Protein AF-A0A5D6W0X7-F1 (afdb_monomer)

Sequence (152 aa):
MIMDAGAKLKALREKKGLSQADCAKAMNIDRTTYAKYEAGGSIRRNVEKLAAFFNVSADYLLGCTEELAGEESQTLLAGVANPTADPRLCELIKQYPNLSETAKAVIDGVVAMSKAQPKSEPTVAELIGNKILDASVQAQQKVNMIIQEDNR

Organism: NCBI:txid2593411

InterPro domains:
  IPR001387 Cro/C1-type, helix-turn-helix domain [PF01381] (9-61)
  IPR001387 Cro/C1-type, helix-turn-helix domain [PS50943] (9-61)
  IPR001387 Cro/C1-type, helix-turn-helix domain [SM00530] (8-61)
  IPR001387 Cro/C1-type, helix-turn-helix domain [cd00093] (6-61)
  IPR010982 Lambda repressor-like, DNA-binding domain superfamily [G3DSA:1.10.260.40] (3-65)
  IPR010982 Lambda repressor-like, DNA-binding domain superfamily [SSF47413] (2-67)

Mean predicted aligned error: 18.78 Å

Nearest PDB structures (foldseek):
  2ict-assembly1_A  TM=9.187E-01  e=3.685E-02  Escherichia coli CFT073
  4ghj-assembly1_A  TM=8.680E-01  e=3.257E-02  Vibrio vulnificus CMCP6
  4pu7-assembly1_B  TM=8.451E-01  e=4.169E-02  Shewanella oneidensis MR-1
  4pu8-assembly1_B  TM=8.468E-01  e=5.677E-02  Shewanella oneidensis MR-1
  4pu8-assembly1_A  TM=8.416E-01  e=6.038E-02  Shewanella oneidensis MR-1

Secondary structure (DSSP, 8-state):
-PPPHHHHHHHHHHHTT--HHHHHHHTTS-HHHHHHHHTT---GGGHHHHHHHHT--HHHHHTS-SS-S-STTT-SSSSSS-S-S-HHHHHHHHHGGGS-HHHHHHHHHHHHHHH-----PPPHHHHHHHHHHHHHHHHHHHHHHHHHHTT-

pLDDT: mean 76.66, std 17.17, range [36.03, 94.94]

Radius of gyration: 29.41 Å; Cα contacts (8 Å, |Δi|>4): 91; chains: 1; bounding box: 52×50×84 Å

Foldseek 3Di:
DQDALLCVLVVLCVVVVHDLVRVCVQQVHDSVVSVCRNVRHDCPVCLVVSCVVSVFDSCCSHSVDVDGRDPPVPPVADPDDGPPPDPVSVVVVVCQVVDDPVVVVVVVVVVVVVPPDPPPPQPPVNVVVVVVVVVVVVVVVVVVVVVVVVVD

Structure (mmCIF, N/CA/C/O backbone):
data_AF-A0A5D6W0X7-F1
#
_entry.id   AF-A0A5D6W0X7-F1
#
loop_
_atom_site.group_PDB
_atom_site.id
_atom_site.type_symbol
_atom_site.label_atom_id
_atom_site.label_alt_id
_atom_site.label_comp_id
_atom_site.label_asym_id
_atom_site.label_entity_id
_atom_site.label_seq_id
_atom_site.pdbx_PDB_ins_code
_atom_site.Cartn_x
_atom_site.Cartn_y
_atom_site.Cartn_z
_atom_site.occupancy
_atom_site.B_iso_or_equiv
_atom_site.auth_seq_id
_atom_site.auth_comp_id
_atom_site.auth_asym_id
_atom_site.auth_atom_id
_atom_site.pdbx_PDB_model_num
ATOM 1 N N . MET A 1 1 ? 4.931 -19.629 7.822 1.00 46.03 1 MET A N 1
ATOM 2 C CA . MET A 1 1 ? 6.183 -19.595 7.036 1.00 46.03 1 MET A CA 1
ATOM 3 C C . MET A 1 1 ? 6.333 -18.146 6.616 1.00 46.03 1 MET A C 1
ATOM 5 O O . MET A 1 1 ? 5.515 -17.704 5.828 1.00 46.03 1 MET A O 1
ATOM 9 N N . ILE A 1 2 ? 7.238 -17.387 7.240 1.00 52.69 2 ILE A N 1
ATOM 10 C CA . ILE A 1 2 ? 7.335 -15.935 7.016 1.00 52.69 2 ILE A CA 1
ATOM 11 C C . ILE A 1 2 ? 7.788 -15.716 5.571 1.00 52.69 2 ILE A C 1
ATOM 13 O O . ILE A 1 2 ? 8.864 -16.178 5.188 1.00 52.69 2 ILE A O 1
ATOM 17 N N . MET A 1 3 ? 6.953 -15.073 4.756 1.00 65.69 3 MET A N 1
ATOM 18 C CA . MET A 1 3 ? 7.335 -14.725 3.387 1.00 65.69 3 MET A CA 1
ATOM 19 C C . MET A 1 3 ? 8.378 -13.605 3.397 1.00 65.69 3 MET A C 1
ATOM 21 O O . MET A 1 3 ? 8.138 -12.534 3.955 1.00 65.69 3 MET A O 1
ATOM 25 N N . ASP A 1 4 ? 9.512 -13.848 2.737 1.00 83.25 4 ASP A N 1
ATOM 26 C CA . ASP A 1 4 ? 10.573 -12.857 2.551 1.00 83.25 4 ASP A CA 1
ATOM 27 C C . ASP A 1 4 ? 10.126 -11.692 1.646 1.00 83.25 4 ASP A C 1
ATOM 29 O O . ASP A 1 4 ? 9.294 -11.853 0.745 1.00 83.25 4 ASP A O 1
ATOM 33 N N . ALA A 1 5 ? 10.710 -10.512 1.862 1.00 85.69 5 ALA A N 1
ATOM 34 C CA . ALA A 1 5 ? 10.409 -9.287 1.121 1.00 85.69 5 ALA A CA 1
ATOM 35 C C . ALA A 1 5 ? 10.563 -9.460 -0.402 1.00 85.69 5 ALA A C 1
ATOM 37 O O . ALA A 1 5 ? 9.747 -8.952 -1.178 1.00 85.69 5 ALA A O 1
ATOM 38 N N . GLY A 1 6 ? 11.576 -10.219 -0.841 1.00 89.62 6 GLY A N 1
ATOM 39 C CA . GLY A 1 6 ? 11.806 -10.487 -2.259 1.00 89.62 6 GLY A CA 1
ATOM 40 C C . GLY A 1 6 ? 10.684 -11.309 -2.896 1.00 89.62 6 GLY A C 1
ATOM 41 O O . GLY A 1 6 ? 10.230 -11.001 -4.002 1.00 89.62 6 GLY A O 1
ATOM 42 N N . ALA A 1 7 ? 10.163 -12.299 -2.166 1.00 88.88 7 ALA A N 1
ATOM 43 C CA . ALA A 1 7 ? 9.038 -13.114 -2.615 1.00 88.88 7 ALA A CA 1
ATOM 44 C C . ALA A 1 7 ? 7.747 -12.286 -2.734 1.00 88.88 7 ALA A C 1
ATOM 46 O O . ALA A 1 7 ? 7.025 -12.416 -3.727 1.00 88.88 7 ALA A O 1
ATOM 47 N N . LYS A 1 8 ? 7.490 -11.379 -1.778 1.00 90.38 8 LYS A N 1
ATOM 48 C CA . LYS A 1 8 ? 6.339 -10.458 -1.828 1.00 90.38 8 LYS A CA 1
ATOM 49 C C . LYS A 1 8 ? 6.406 -9.530 -3.044 1.00 90.38 8 LYS A C 1
ATOM 51 O O . LYS A 1 8 ? 5.412 -9.371 -3.751 1.00 90.38 8 LYS A O 1
ATOM 56 N N . LEU A 1 9 ? 7.578 -8.965 -3.341 1.00 92.44 9 LEU A N 1
ATOM 57 C CA . LEU A 1 9 ? 7.770 -8.116 -4.524 1.00 92.44 9 LEU A CA 1
ATOM 58 C C . LEU A 1 9 ? 7.531 -8.862 -5.834 1.00 92.44 9 LEU A C 1
ATOM 60 O O . LEU A 1 9 ? 6.867 -8.333 -6.729 1.00 92.44 9 LEU A O 1
ATOM 64 N N . LYS A 1 10 ? 8.020 -10.101 -5.930 1.00 92.56 10 LYS A N 1
ATOM 65 C CA . LYS A 1 10 ? 7.785 -10.950 -7.098 1.00 92.56 10 LYS A CA 1
ATOM 66 C C . LYS A 1 10 ? 6.289 -11.193 -7.318 1.00 92.56 10 LYS A C 1
ATOM 68 O O . LYS A 1 10 ? 5.801 -10.991 -8.429 1.00 92.56 10 LYS A O 1
ATOM 73 N N . ALA A 1 11 ? 5.557 -11.535 -6.258 1.00 91.19 11 ALA A N 1
ATOM 74 C CA . ALA A 1 11 ? 4.114 -11.757 -6.322 1.00 91.19 11 ALA A CA 1
ATOM 75 C C . ALA A 1 11 ? 3.340 -10.490 -6.735 1.00 91.19 11 ALA A C 1
ATOM 77 O O . ALA A 1 11 ? 2.465 -10.546 -7.599 1.00 91.19 11 ALA A O 1
ATOM 78 N N . LEU A 1 12 ? 3.685 -9.327 -6.170 1.00 92.62 12 LEU A N 1
ATOM 79 C CA . LEU A 1 12 ? 3.057 -8.045 -6.516 1.00 92.62 12 LEU A CA 1
ATOM 80 C C . LEU A 1 12 ? 3.314 -7.644 -7.974 1.00 92.62 12 LEU A C 1
ATOM 82 O O . LEU A 1 12 ? 2.411 -7.149 -8.655 1.00 92.62 12 LEU A O 1
ATOM 86 N N . ARG A 1 13 ? 4.532 -7.880 -8.470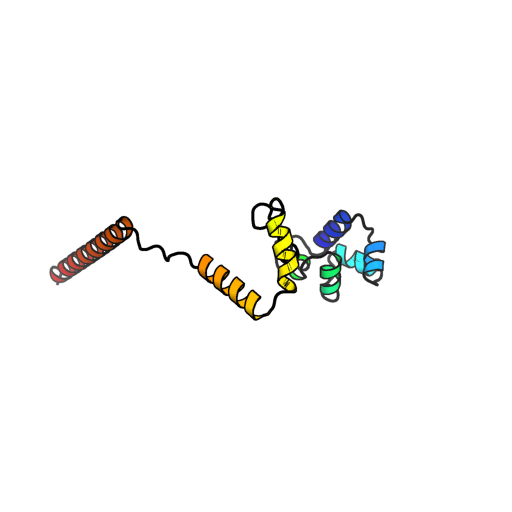 1.00 94.69 13 ARG A N 1
ATOM 87 C CA . ARG A 1 13 ? 4.892 -7.644 -9.869 1.00 94.69 13 ARG A CA 1
ATOM 88 C C . ARG A 1 13 ? 4.089 -8.539 -10.812 1.00 94.69 13 ARG A C 1
ATOM 90 O O . ARG A 1 13 ? 3.540 -8.043 -11.795 1.00 94.69 13 ARG A O 1
ATOM 97 N N . GLU A 1 14 ? 4.014 -9.833 -10.513 1.00 92.75 14 GLU A N 1
ATOM 98 C CA . GLU A 1 14 ? 3.269 -10.812 -11.313 1.00 92.75 14 GLU A CA 1
ATOM 99 C C . GLU A 1 14 ? 1.767 -10.503 -11.321 1.00 92.75 14 GLU A C 1
ATOM 101 O O . GLU A 1 14 ? 1.150 -10.530 -12.384 1.00 92.75 14 GLU A O 1
ATOM 106 N N . LYS A 1 15 ? 1.200 -10.066 -10.187 1.00 91.75 15 LYS A N 1
ATOM 107 C CA . LYS A 1 15 ? -0.194 -9.599 -10.091 1.00 91.75 15 LYS A CA 1
ATOM 108 C C . LYS A 1 15 ? -0.493 -8.408 -11.011 1.00 91.75 15 LYS A C 1
ATOM 110 O O . LYS A 1 15 ? -1.611 -8.284 -11.502 1.00 91.75 15 LYS A O 1
ATOM 115 N N . LYS A 1 16 ? 0.489 -7.533 -11.250 1.00 91.50 16 LYS A N 1
ATOM 116 C CA . LYS A 1 16 ? 0.377 -6.402 -12.188 1.00 91.50 16 LYS A CA 1
ATOM 117 C C . LYS A 1 16 ? 0.774 -6.751 -13.630 1.00 91.50 16 LYS A C 1
ATOM 119 O O . LYS A 1 16 ? 0.689 -5.881 -14.490 1.00 91.50 16 LYS A O 1
ATOM 124 N N . GLY A 1 17 ? 1.225 -7.978 -13.905 1.00 93.62 17 GLY A N 1
ATOM 125 C CA . GLY A 1 17 ? 1.672 -8.397 -15.238 1.00 93.62 17 GLY A CA 1
ATOM 126 C C . GLY A 1 17 ? 2.939 -7.687 -15.734 1.00 93.62 17 GLY A C 1
ATOM 127 O O . GLY A 1 17 ? 3.144 -7.578 -16.939 1.00 93.62 17 GLY A O 1
ATOM 128 N N . LEU A 1 18 ? 3.779 -7.174 -14.828 1.00 93.62 18 LEU A N 1
ATOM 129 C CA . LEU A 1 18 ? 4.961 -6.380 -15.180 1.00 93.62 18 LEU A CA 1
ATOM 130 C C . LEU A 1 18 ? 6.235 -7.234 -15.253 1.00 93.62 18 LEU A C 1
ATOM 132 O O . LEU A 1 18 ? 6.424 -8.189 -14.488 1.00 93.62 18 LEU A O 1
ATOM 136 N N . SER A 1 19 ? 7.169 -6.862 -16.131 1.00 94.81 19 SER A N 1
ATOM 137 C CA . SER A 1 19 ? 8.521 -7.426 -16.105 1.00 94.81 19 SER A CA 1
ATOM 138 C C . SER A 1 19 ? 9.390 -6.736 -15.046 1.00 94.81 19 SER A C 1
ATOM 140 O O . SER A 1 19 ? 9.104 -5.625 -14.596 1.00 94.81 19 SER A O 1
ATOM 142 N N . GLN A 1 20 ? 10.503 -7.366 -14.653 1.00 93.88 20 GLN A N 1
ATOM 143 C CA . GLN A 1 20 ? 11.485 -6.727 -13.762 1.00 93.88 20 GLN A CA 1
ATOM 144 C C . GLN A 1 20 ? 12.029 -5.414 -14.350 1.00 93.88 20 GLN A C 1
ATOM 146 O O . GLN A 1 20 ? 12.356 -4.493 -13.606 1.00 93.88 20 GLN A O 1
ATOM 151 N N . ALA A 1 21 ? 12.132 -5.321 -15.681 1.00 93.75 21 ALA A N 1
ATOM 152 C CA . ALA A 1 21 ? 12.586 -4.111 -16.358 1.00 93.75 21 ALA A CA 1
ATOM 153 C C . ALA A 1 21 ? 11.543 -2.987 -16.279 1.00 93.75 21 ALA A C 1
ATOM 155 O O . ALA A 1 21 ? 11.922 -1.831 -16.119 1.00 93.75 21 ALA A O 1
ATOM 156 N N . ASP A 1 22 ? 10.251 -3.314 -16.339 1.00 91.94 22 ASP A N 1
ATOM 157 C CA . ASP A 1 22 ? 9.175 -2.321 -16.240 1.00 91.94 22 ASP A CA 1
ATOM 158 C C . ASP A 1 22 ? 9.081 -1.750 -14.828 1.00 91.94 22 ASP A C 1
ATOM 160 O O . ASP A 1 22 ? 8.996 -0.535 -14.658 1.00 91.94 22 ASP A O 1
ATOM 164 N N . CYS A 1 23 ? 9.195 -2.605 -13.806 1.00 92.25 23 CYS A N 1
ATOM 165 C CA . CYS A 1 23 ? 9.262 -2.145 -12.421 1.00 92.25 23 CYS A CA 1
ATOM 166 C C . CYS A 1 23 ? 10.504 -1.285 -12.170 1.00 92.25 23 CYS A C 1
ATOM 168 O O . CYS A 1 23 ? 10.398 -0.230 -11.552 1.00 92.25 23 CYS A O 1
ATOM 170 N N . ALA A 1 24 ? 11.667 -1.686 -12.690 1.00 93.75 24 ALA A N 1
ATOM 171 C CA . ALA A 1 24 ? 12.895 -0.906 -12.562 1.00 93.75 24 ALA A CA 1
ATOM 172 C C . ALA A 1 24 ? 12.770 0.486 -13.210 1.00 93.75 24 ALA A C 1
ATOM 174 O O . ALA A 1 24 ? 13.124 1.486 -12.586 1.00 93.75 24 ALA A O 1
ATOM 175 N N . LYS A 1 25 ? 12.181 0.565 -14.412 1.00 93.50 25 LYS A N 1
ATOM 176 C CA . LYS A 1 25 ? 11.886 1.834 -15.096 1.00 93.50 25 LYS A CA 1
ATOM 177 C C . LYS A 1 25 ? 10.915 2.705 -14.301 1.00 93.50 25 LYS A C 1
ATOM 179 O O . LYS A 1 25 ? 11.200 3.879 -14.095 1.00 93.50 25 LYS A O 1
ATOM 184 N N . ALA A 1 26 ? 9.807 2.138 -13.819 1.00 89.62 26 ALA A N 1
ATOM 185 C CA . ALA A 1 26 ? 8.817 2.868 -13.022 1.00 89.62 26 ALA A CA 1
ATOM 186 C C . ALA A 1 26 ? 9.406 3.416 -11.712 1.00 89.62 26 ALA A C 1
ATOM 188 O O . ALA A 1 26 ? 9.003 4.468 -11.225 1.00 89.62 26 ALA A O 1
ATOM 189 N N . MET A 1 27 ? 10.392 2.710 -11.163 1.00 89.50 27 MET A N 1
ATOM 190 C CA . MET A 1 27 ? 11.108 3.091 -9.953 1.00 89.50 27 MET A CA 1
ATOM 191 C C . MET A 1 27 ? 12.329 3.982 -10.182 1.00 89.50 27 MET A C 1
ATOM 193 O O . MET A 1 27 ? 12.936 4.426 -9.205 1.00 89.50 27 MET A O 1
ATOM 197 N N . ASN A 1 28 ? 12.693 4.237 -11.439 1.00 92.25 28 ASN A N 1
ATOM 198 C CA . ASN A 1 28 ? 13.922 4.921 -11.822 1.00 92.25 28 ASN A CA 1
ATOM 199 C C . ASN A 1 28 ? 15.179 4.310 -11.163 1.00 92.25 28 ASN A C 1
ATOM 201 O O . ASN A 1 28 ? 15.992 5.009 -10.556 1.00 92.25 28 ASN A O 1
ATOM 205 N N . ILE A 1 29 ? 15.304 2.983 -11.239 1.00 92.88 29 ILE A N 1
ATOM 206 C CA . ILE A 1 29 ? 16.466 2.218 -10.769 1.00 92.88 29 ILE A CA 1
ATOM 207 C C . ILE A 1 29 ? 16.958 1.271 -11.863 1.00 92.88 29 ILE A C 1
ATOM 209 O O . ILE A 1 29 ? 16.224 0.927 -12.789 1.00 92.88 29 ILE A O 1
ATOM 213 N N . ASP A 1 30 ? 18.185 0.774 -11.722 1.00 93.88 30 ASP A N 1
ATOM 214 C CA . ASP A 1 30 ? 18.689 -0.264 -12.618 1.00 93.88 30 ASP A CA 1
ATOM 215 C C . ASP A 1 30 ? 17.899 -1.570 -12.486 1.00 93.88 30 ASP A C 1
ATOM 217 O O . ASP A 1 30 ? 17.558 -2.018 -11.385 1.00 93.88 30 ASP A O 1
ATOM 221 N N . ARG A 1 31 ? 17.703 -2.261 -13.615 1.00 94.75 31 ARG A N 1
ATOM 222 C CA . ARG A 1 31 ? 17.087 -3.600 -13.652 1.00 94.75 31 ARG A CA 1
ATOM 223 C C . ARG A 1 31 ? 17.775 -4.571 -12.686 1.00 94.75 31 ARG A C 1
ATOM 225 O O . ARG A 1 31 ? 17.108 -5.353 -12.016 1.00 94.75 31 ARG A O 1
ATOM 232 N N . THR A 1 32 ? 19.105 -4.527 -12.609 1.00 94.19 32 THR A N 1
ATOM 233 C CA . THR A 1 32 ? 19.900 -5.382 -11.713 1.00 94.19 32 THR A CA 1
ATOM 234 C C . THR A 1 32 ? 19.619 -5.089 -10.242 1.00 94.19 32 THR A C 1
ATOM 236 O O . THR A 1 32 ? 19.621 -6.010 -9.430 1.00 94.19 32 THR A O 1
ATOM 239 N N . THR A 1 33 ? 19.323 -3.834 -9.897 1.00 92.94 33 THR A N 1
ATOM 240 C CA . THR A 1 33 ? 18.921 -3.429 -8.547 1.00 92.94 33 THR A CA 1
ATOM 241 C C . THR A 1 33 ? 17.557 -4.012 -8.191 1.00 92.94 33 THR A C 1
ATOM 243 O O . THR A 1 33 ? 17.423 -4.621 -7.134 1.00 92.94 33 THR A O 1
ATOM 246 N N . TYR A 1 34 ? 16.577 -3.927 -9.096 1.00 94.94 34 TYR A N 1
ATOM 247 C CA . TYR A 1 34 ? 15.265 -4.541 -8.870 1.00 94.94 34 TYR A CA 1
ATOM 248 C C . TYR A 1 34 ? 15.352 -6.075 -8.762 1.00 94.94 34 TYR A C 1
ATOM 250 O O . TYR A 1 34 ? 14.770 -6.674 -7.862 1.00 94.94 34 TYR A O 1
ATOM 258 N N . ALA A 1 35 ? 16.148 -6.723 -9.621 1.00 93.56 35 ALA A N 1
ATOM 259 C CA . ALA A 1 35 ? 16.374 -8.168 -9.551 1.00 93.56 35 ALA A CA 1
ATOM 260 C C . ALA A 1 35 ? 17.026 -8.602 -8.224 1.00 93.56 35 ALA A C 1
ATOM 262 O O . ALA A 1 35 ? 16.667 -9.641 -7.675 1.00 93.56 35 ALA A O 1
ATOM 263 N N . LYS A 1 36 ? 17.946 -7.793 -7.673 1.00 93.19 36 LYS A N 1
ATOM 264 C CA . LYS A 1 36 ? 18.527 -8.035 -6.343 1.00 93.19 36 LYS A CA 1
ATOM 265 C C . LYS A 1 36 ? 17.477 -7.979 -5.239 1.00 93.19 36 LYS A C 1
ATOM 267 O O . LYS A 1 36 ? 17.586 -8.754 -4.299 1.00 93.19 36 LYS A O 1
ATOM 272 N N . TYR A 1 37 ? 16.473 -7.109 -5.341 1.00 93.88 37 TYR A N 1
ATOM 273 C CA . TYR A 1 37 ? 15.384 -7.054 -4.361 1.00 93.88 37 TYR A CA 1
ATOM 274 C C . TYR A 1 37 ? 14.575 -8.350 -4.338 1.00 93.88 37 TYR A C 1
ATOM 276 O O . TYR A 1 37 ? 14.368 -8.910 -3.267 1.00 93.88 37 TYR A O 1
ATOM 284 N N . GLU A 1 38 ? 14.196 -8.882 -5.504 1.00 92.38 38 GLU A N 1
ATOM 285 C CA . GLU A 1 38 ? 13.473 -10.163 -5.585 1.00 92.38 38 GLU A CA 1
ATOM 286 C C . GLU A 1 38 ? 14.309 -11.362 -5.105 1.00 92.38 38 GLU A C 1
ATOM 288 O O . GLU A 1 38 ? 13.749 -12.370 -4.684 1.00 92.38 38 GLU A O 1
ATOM 293 N N . ALA A 1 39 ? 15.640 -11.247 -5.132 1.00 90.31 39 ALA A N 1
ATOM 294 C CA . ALA A 1 39 ? 16.572 -12.264 -4.648 1.00 90.31 39 ALA A CA 1
ATOM 295 C C . ALA A 1 39 ? 16.918 -12.146 -3.144 1.00 90.31 39 ALA A C 1
ATOM 297 O O . ALA A 1 39 ? 17.854 -12.803 -2.692 1.00 90.31 39 ALA A O 1
ATOM 298 N N . GLY A 1 40 ? 16.211 -11.304 -2.376 1.00 85.88 40 GLY A N 1
ATOM 299 C CA . GLY A 1 40 ? 16.434 -11.123 -0.929 1.00 85.88 40 GLY A CA 1
ATOM 300 C C . GLY A 1 40 ? 17.399 -9.985 -0.565 1.00 85.88 40 GLY A C 1
ATOM 301 O O . GLY A 1 40 ? 17.867 -9.878 0.567 1.00 85.88 40 GLY A O 1
ATOM 302 N N . GLY A 1 41 ? 17.735 -9.117 -1.521 1.00 87.25 41 GLY A N 1
ATOM 303 C CA . GLY A 1 41 ? 18.510 -7.905 -1.270 1.00 87.25 41 GLY A CA 1
ATOM 304 C C . GLY A 1 41 ? 17.729 -6.865 -0.458 1.00 87.25 41 GLY A C 1
ATOM 305 O O . GLY A 1 41 ? 16.504 -6.801 -0.493 1.00 87.25 41 GLY A O 1
ATOM 306 N N . SER A 1 42 ? 18.447 -5.988 0.248 1.00 87.19 42 SER A N 1
ATOM 307 C CA . SER A 1 42 ? 17.822 -4.968 1.101 1.00 87.19 42 SER A CA 1
ATOM 308 C C . SER A 1 42 ? 17.028 -3.930 0.299 1.00 87.19 42 SER A C 1
ATOM 310 O O . SER A 1 42 ? 17.592 -3.181 -0.501 1.00 87.19 42 SER A O 1
ATOM 312 N N . ILE A 1 43 ? 15.728 -3.833 0.591 1.00 89.38 43 ILE A N 1
ATOM 313 C CA . ILE A 1 43 ? 14.802 -2.855 -0.006 1.00 89.38 43 ILE A CA 1
ATOM 314 C C . ILE A 1 43 ? 14.655 -1.569 0.816 1.00 89.38 43 ILE A C 1
ATOM 316 O O . ILE A 1 43 ? 13.998 -0.632 0.372 1.00 89.38 43 ILE A O 1
ATOM 320 N N . ARG A 1 44 ? 15.279 -1.488 2.001 1.00 87.12 44 ARG A N 1
ATOM 321 C CA . ARG A 1 44 ? 15.019 -0.439 3.010 1.00 87.12 44 ARG A CA 1
ATOM 322 C C . ARG A 1 44 ? 15.130 0.990 2.475 1.00 87.12 44 ARG A C 1
ATOM 324 O O . ARG A 1 44 ? 14.315 1.827 2.828 1.00 87.12 44 ARG A O 1
ATOM 331 N N . ARG A 1 45 ? 16.099 1.272 1.597 1.00 88.62 45 ARG A N 1
ATOM 332 C CA . ARG A 1 45 ? 16.286 2.622 1.023 1.00 88.62 45 ARG A CA 1
ATOM 333 C C . ARG A 1 45 ? 15.179 3.044 0.055 1.00 88.62 45 ARG A C 1
ATOM 335 O O . ARG A 1 45 ? 15.008 4.232 -0.172 1.00 88.62 45 A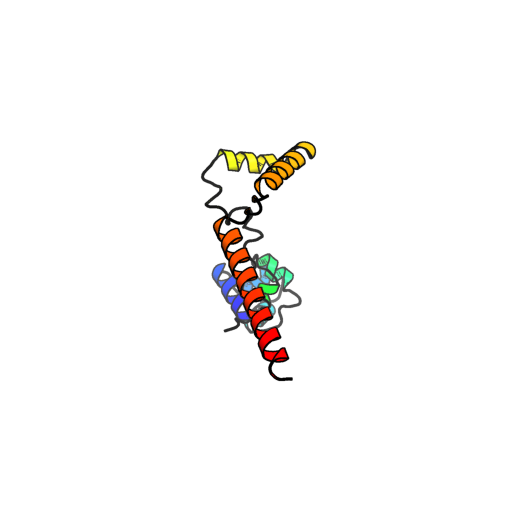RG A O 1
ATOM 342 N N . ASN A 1 46 ? 14.477 2.086 -0.545 1.00 90.44 46 ASN A N 1
ATOM 343 C CA . ASN A 1 46 ? 13.456 2.324 -1.566 1.00 90.44 46 ASN A CA 1
ATOM 344 C C . ASN A 1 46 ? 12.079 1.792 -1.146 1.00 90.44 46 ASN A C 1
ATOM 346 O O . ASN A 1 46 ? 11.176 1.717 -1.979 1.00 90.44 46 ASN A O 1
ATOM 350 N N . VAL A 1 47 ? 11.911 1.427 0.128 1.00 91.19 47 VAL A N 1
ATOM 351 C CA . VAL A 1 47 ? 10.702 0.763 0.622 1.00 91.19 47 VAL A CA 1
ATOM 352 C C . VAL A 1 47 ? 9.468 1.643 0.461 1.00 91.19 47 VAL A C 1
ATOM 354 O O . VAL A 1 47 ? 8.450 1.152 -0.001 1.00 91.19 47 VAL A O 1
ATOM 357 N N . GLU A 1 48 ? 9.571 2.944 0.727 1.00 89.94 48 GLU A N 1
ATOM 358 C CA . GLU A 1 48 ? 8.461 3.894 0.574 1.00 89.94 48 GLU A CA 1
ATOM 359 C C . GLU A 1 48 ? 8.011 4.017 -0.887 1.00 89.94 48 GLU A C 1
ATOM 361 O O . GLU A 1 48 ? 6.820 4.019 -1.186 1.00 89.94 48 GLU A O 1
ATOM 366 N N . LYS A 1 49 ? 8.967 4.042 -1.824 1.00 90.56 49 LYS A N 1
ATOM 367 C CA . LYS A 1 49 ? 8.673 4.091 -3.263 1.00 90.56 49 LYS A CA 1
ATOM 368 C C . LYS A 1 49 ? 8.045 2.790 -3.753 1.00 90.56 49 LYS A C 1
ATOM 370 O O . LYS A 1 49 ? 7.110 2.833 -4.546 1.00 90.56 49 LYS A O 1
ATOM 375 N N . LEU A 1 50 ? 8.546 1.645 -3.285 1.00 91.31 50 LEU A N 1
ATOM 376 C CA . LEU A 1 50 ? 7.971 0.329 -3.582 1.00 91.31 50 LEU A CA 1
ATOM 377 C C . LEU A 1 50 ? 6.548 0.214 -3.023 1.00 91.31 50 LEU A C 1
ATOM 379 O O . LEU A 1 50 ? 5.645 -0.213 -3.737 1.00 91.31 50 LEU A O 1
ATOM 383 N N . ALA A 1 51 ? 6.355 0.636 -1.775 1.00 90.69 51 ALA A N 1
ATOM 384 C CA . ALA A 1 51 ? 5.076 0.667 -1.078 1.00 90.69 51 ALA A CA 1
ATOM 385 C C . ALA A 1 51 ? 4.050 1.501 -1.856 1.00 90.69 51 ALA A C 1
ATOM 387 O O . ALA A 1 51 ? 2.995 0.990 -2.229 1.00 90.69 51 ALA A O 1
ATOM 388 N N . ALA A 1 52 ? 4.409 2.733 -2.225 1.00 88.12 52 ALA A N 1
ATOM 389 C CA . ALA A 1 52 ? 3.562 3.598 -3.041 1.00 88.12 52 ALA A CA 1
ATOM 390 C C . ALA A 1 52 ? 3.280 3.003 -4.433 1.00 88.12 52 ALA A C 1
ATOM 392 O O . ALA A 1 52 ? 2.137 2.984 -4.885 1.00 88.12 52 ALA A O 1
ATOM 393 N N . PHE A 1 53 ? 4.299 2.460 -5.109 1.00 90.56 53 PHE A N 1
ATOM 394 C CA . PHE A 1 53 ? 4.148 1.879 -6.446 1.00 90.56 53 PHE A CA 1
ATOM 395 C C . PHE A 1 53 ? 3.216 0.660 -6.461 1.00 90.56 53 PHE 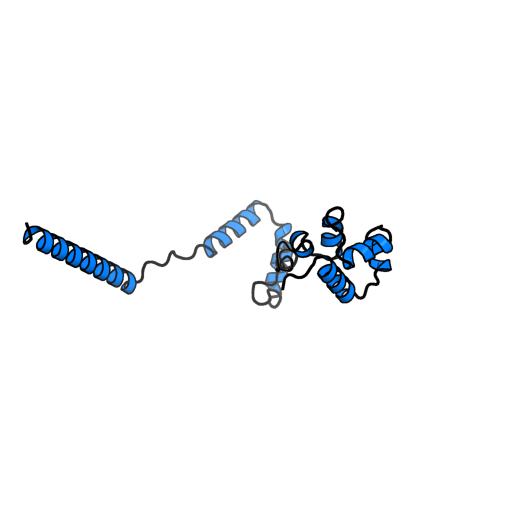A C 1
ATOM 397 O O . PHE A 1 53 ? 2.436 0.474 -7.401 1.00 90.56 53 PHE A O 1
ATOM 404 N N . PHE A 1 54 ? 3.278 -0.183 -5.432 1.00 89.31 54 PHE A N 1
ATOM 405 C CA . PHE A 1 54 ? 2.434 -1.370 -5.308 1.00 89.31 54 PHE A CA 1
ATOM 406 C C . PHE A 1 54 ? 1.146 -1.141 -4.512 1.00 89.31 54 PHE A C 1
ATOM 408 O O . PHE A 1 54 ? 0.315 -2.046 -4.481 1.00 89.31 54 PHE A O 1
ATOM 415 N N . ASN A 1 55 ? 0.944 0.062 -3.968 1.00 87.31 55 ASN A N 1
ATOM 416 C CA . ASN A 1 55 ? -0.172 0.422 -3.093 1.00 87.31 55 ASN A CA 1
ATOM 417 C C . ASN A 1 55 ? -0.303 -0.527 -1.886 1.00 87.31 55 ASN A C 1
ATOM 419 O O . ASN A 1 55 ? -1.362 -1.091 -1.627 1.00 87.31 55 ASN A O 1
ATOM 423 N N . VAL A 1 56 ? 0.815 -0.737 -1.193 1.00 88.44 56 VAL A N 1
ATOM 424 C CA . VAL A 1 56 ? 0.941 -1.553 0.026 1.00 88.44 56 VAL A CA 1
ATOM 425 C C . VAL A 1 56 ? 1.722 -0.764 1.080 1.00 88.44 56 VAL A C 1
ATOM 427 O O . VAL A 1 56 ? 2.364 0.226 0.746 1.00 88.44 56 VAL A O 1
ATOM 430 N N . SER A 1 57 ? 1.720 -1.189 2.343 1.00 87.25 57 SER A N 1
ATOM 431 C CA . SER A 1 57 ? 2.538 -0.558 3.390 1.00 87.25 57 SER A CA 1
ATOM 432 C C . SER A 1 57 ? 3.992 -1.007 3.305 1.00 87.25 57 SER A C 1
ATOM 434 O O . SER A 1 57 ? 4.320 -2.099 2.825 1.00 87.25 57 SER A O 1
ATOM 436 N N . ALA A 1 58 ? 4.876 -0.164 3.835 1.00 88.06 58 ALA A N 1
ATOM 437 C CA . ALA A 1 58 ? 6.271 -0.523 4.039 1.00 88.06 58 ALA A CA 1
ATOM 438 C C . ALA A 1 58 ? 6.415 -1.732 4.982 1.00 88.06 58 ALA A C 1
ATOM 440 O O . ALA A 1 58 ? 7.254 -2.595 4.729 1.00 88.06 58 ALA A O 1
ATOM 441 N N . ASP A 1 59 ? 5.565 -1.840 6.006 1.00 84.12 59 ASP A N 1
ATOM 442 C CA . ASP A 1 59 ? 5.585 -2.942 6.977 1.00 84.12 59 ASP A CA 1
ATOM 443 C C . ASP A 1 59 ? 5.238 -4.289 6.342 1.00 84.12 59 ASP A C 1
ATOM 445 O O . ASP A 1 59 ? 5.908 -5.293 6.612 1.00 84.12 59 ASP A O 1
ATOM 449 N N . TYR A 1 60 ? 4.275 -4.295 5.414 1.00 85.00 60 TYR A N 1
ATOM 450 C CA . TYR A 1 60 ? 3.955 -5.475 4.621 1.00 85.00 60 TYR A CA 1
ATOM 451 C C . TYR A 1 60 ? 5.166 -5.919 3.797 1.00 85.00 60 TYR A C 1
ATOM 453 O O . TYR A 1 60 ? 5.533 -7.096 3.816 1.00 85.00 60 TYR A O 1
ATOM 461 N N . LEU A 1 61 ? 5.827 -4.989 3.101 1.00 86.19 61 LEU A N 1
ATOM 462 C CA . LEU A 1 61 ? 6.997 -5.308 2.278 1.00 86.19 61 LEU A CA 1
ATOM 463 C C . LEU A 1 61 ? 8.192 -5.784 3.106 1.00 86.19 61 LEU A C 1
ATOM 465 O O . LEU A 1 61 ? 8.907 -6.676 2.66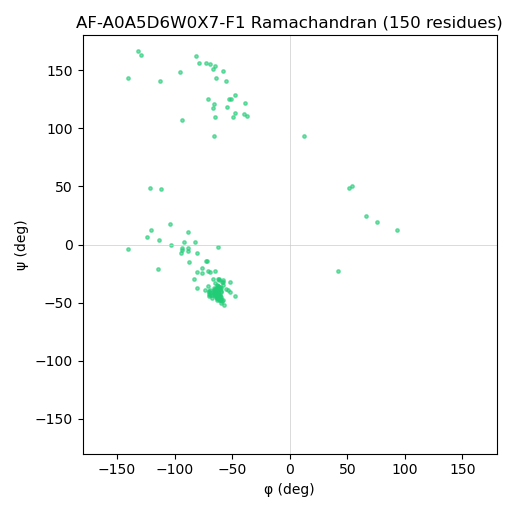3 1.00 86.19 61 LEU A O 1
ATOM 469 N N . LEU A 1 62 ? 8.408 -5.215 4.292 1.00 84.00 62 LEU A N 1
ATOM 470 C CA . LEU A 1 62 ? 9.527 -5.569 5.170 1.00 84.00 62 LEU A CA 1
ATOM 471 C C . LEU A 1 62 ? 9.281 -6.838 5.994 1.00 84.00 62 LEU A C 1
ATOM 473 O O . LEU A 1 62 ? 10.208 -7.313 6.646 1.00 84.00 62 LEU A O 1
ATOM 477 N N . GLY A 1 63 ? 8.067 -7.394 5.959 1.00 72.69 63 GLY A N 1
ATOM 478 C CA . GLY A 1 63 ? 7.727 -8.593 6.724 1.00 72.69 63 GLY A CA 1
ATOM 479 C C . GLY A 1 63 ? 7.528 -8.329 8.217 1.00 72.69 63 GLY A C 1
ATOM 480 O O . GLY A 1 63 ? 7.572 -9.272 9.000 1.00 72.69 63 GLY A O 1
ATOM 481 N N . CYS A 1 64 ? 7.293 -7.071 8.609 1.00 61.62 64 CYS A N 1
ATOM 482 C CA . CYS A 1 64 ? 6.900 -6.716 9.974 1.00 61.62 64 CYS A CA 1
ATOM 483 C C . CYS A 1 64 ? 5.460 -7.173 10.280 1.00 61.62 64 CYS A C 1
ATOM 485 O O . CYS A 1 64 ? 5.122 -7.383 11.442 1.00 61.62 64 CYS A O 1
ATOM 487 N N . THR A 1 65 ? 4.640 -7.373 9.240 1.00 55.28 65 THR A N 1
ATOM 488 C CA . THR A 1 65 ? 3.273 -7.906 9.311 1.00 55.28 65 THR A CA 1
ATOM 489 C C . THR A 1 65 ? 2.993 -8.871 8.139 1.00 55.28 65 THR A C 1
ATOM 491 O O . THR A 1 65 ? 3.472 -8.688 7.013 1.00 55.28 65 THR A O 1
ATOM 494 N N . GLU A 1 66 ? 2.231 -9.943 8.396 1.00 57.12 66 GLU A N 1
ATOM 495 C CA . GLU A 1 66 ? 1.640 -10.812 7.349 1.00 57.12 66 GLU A CA 1
ATOM 496 C C . GLU A 1 66 ? 0.429 -10.137 6.687 1.00 57.12 66 GLU A C 1
ATOM 498 O O . GLU A 1 66 ? 0.050 -10.466 5.564 1.00 57.12 66 GLU A O 1
ATOM 503 N N . GLU A 1 67 ? -0.143 -9.156 7.378 1.00 51.16 67 GLU A N 1
ATOM 504 C CA . GLU A 1 67 ? -1.230 -8.324 6.902 1.00 51.16 67 GLU A CA 1
ATOM 505 C C . GLU A 1 67 ? -0.713 -7.507 5.714 1.00 51.16 67 GLU A C 1
ATOM 507 O O . GLU A 1 67 ? 0.136 -6.620 5.876 1.00 51.16 67 GLU A O 1
ATOM 512 N N . LEU A 1 68 ? -1.199 -7.837 4.502 1.00 51.19 68 LEU A N 1
ATOM 513 C CA . LEU A 1 68 ? -1.336 -6.843 3.433 1.00 51.19 68 LEU A CA 1
ATOM 514 C C . LEU A 1 68 ? -1.805 -5.599 4.147 1.00 51.19 68 LEU A C 1
ATOM 516 O O . LEU A 1 68 ? -2.809 -5.706 4.846 1.00 51.19 68 LEU A O 1
ATOM 520 N N . ALA A 1 69 ? -1.056 -4.498 4.046 1.00 45.66 69 ALA A N 1
ATOM 521 C CA . ALA A 1 69 ? -1.530 -3.228 4.565 1.00 45.66 69 ALA A CA 1
ATOM 522 C C . ALA A 1 69 ? -2.997 -3.154 4.233 1.00 45.66 69 ALA A C 1
ATOM 524 O O . ALA A 1 69 ? -3.340 -3.203 3.041 1.00 45.66 69 ALA A O 1
ATOM 525 N N . GLY A 1 70 ? -3.816 -3.212 5.286 1.00 39.66 70 GLY A N 1
ATOM 526 C CA . GLY A 1 70 ? -5.243 -3.185 5.128 1.00 39.66 70 GLY A CA 1
ATOM 527 C C . GLY A 1 70 ? -5.494 -2.044 4.168 1.00 39.66 70 GLY A C 1
ATOM 528 O O . GLY A 1 70 ? -4.880 -0.981 4.272 1.00 39.66 70 GLY A O 1
ATOM 529 N N . GLU A 1 71 ? -6.243 -2.310 3.116 1.00 46.81 71 GLU A N 1
ATOM 530 C CA . GLU A 1 71 ? -7.619 -1.860 3.083 1.00 46.81 71 GLU A CA 1
ATOM 531 C C . GLU A 1 71 ? -7.903 -0.428 3.597 1.00 46.81 71 GLU A C 1
ATOM 533 O O . GLU A 1 71 ? -8.819 0.167 3.088 1.00 46.81 71 GLU A O 1
ATOM 538 N N . GLU A 1 72 ? -7.141 0.260 4.436 1.00 45.62 72 GLU A N 1
ATOM 539 C CA . GLU A 1 72 ? -7.402 1.593 4.980 1.00 45.62 72 GLU A CA 1
ATOM 540 C C . GLU A 1 72 ? -7.255 2.754 3.981 1.00 45.62 72 GLU A C 1
ATOM 542 O O . GLU A 1 72 ? -7.786 3.831 4.230 1.00 45.62 72 GLU A O 1
ATOM 547 N N . SER A 1 73 ? -6.648 2.556 2.803 1.00 43.94 73 SER A N 1
ATOM 548 C CA . SER A 1 73 ? -6.804 3.513 1.682 1.00 43.94 73 SER A CA 1
ATOM 549 C C . SER A 1 73 ? -7.917 3.135 0.694 1.00 43.94 73 SER A C 1
ATOM 551 O O . SER A 1 73 ? -8.251 3.929 -0.183 1.00 43.94 73 SER A O 1
ATOM 553 N N . GLN A 1 74 ? -8.529 1.954 0.832 1.00 43.44 74 GLN A N 1
ATOM 554 C CA . GLN A 1 74 ? -9.665 1.495 0.009 1.00 43.44 74 GLN A CA 1
ATOM 555 C C . GLN A 1 74 ? -10.919 1.099 0.825 1.00 43.44 74 GLN A C 1
ATOM 557 O O . GLN A 1 74 ? -11.935 0.709 0.260 1.00 43.44 74 GLN A O 1
ATOM 562 N N . THR A 1 75 ? -10.912 1.334 2.138 1.00 36.62 75 THR A N 1
ATOM 563 C CA . THR A 1 75 ? -11.970 1.003 3.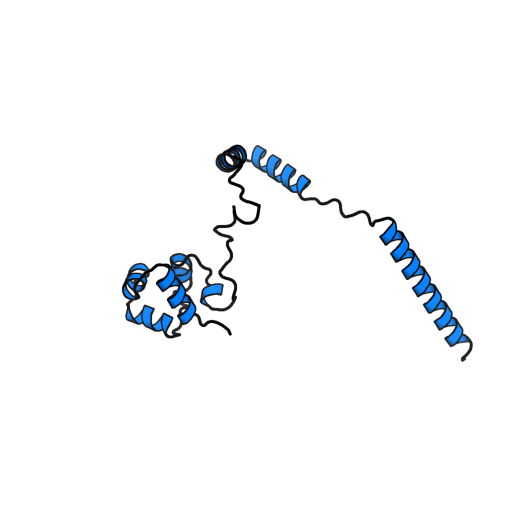112 1.00 36.62 75 THR A CA 1
ATOM 564 C C . THR A 1 75 ? -12.429 2.274 3.793 1.00 36.62 75 THR A C 1
ATOM 566 O O . THR A 1 75 ? -12.605 2.362 4.999 1.00 36.62 75 THR A O 1
ATOM 569 N N . LEU A 1 76 ? -12.704 3.270 2.960 1.00 44.19 76 LEU A N 1
ATOM 570 C CA . LEU A 1 76 ? -13.861 4.116 3.209 1.00 44.19 76 LEU A CA 1
ATOM 571 C C . LEU A 1 76 ? -15.157 3.469 2.677 1.00 44.19 76 LEU A C 1
ATOM 573 O O . LEU A 1 76 ? -16.207 4.083 2.811 1.00 44.19 76 LEU A O 1
ATOM 577 N N . LEU A 1 77 ? -15.124 2.245 2.103 1.00 42.97 77 LEU A N 1
ATOM 578 C CA . LEU A 1 77 ? -16.320 1.605 1.517 1.00 42.97 77 LEU A CA 1
ATOM 579 C C . LEU A 1 77 ? -16.528 0.081 1.726 1.00 42.97 77 LEU A C 1
ATOM 581 O O . LEU A 1 77 ? -17.580 -0.399 1.319 1.00 42.97 77 LEU A O 1
ATOM 585 N N . ALA A 1 78 ? -15.637 -0.701 2.353 1.00 36.03 78 ALA A N 1
ATOM 586 C CA . ALA A 1 78 ? -15.745 -2.180 2.311 1.00 36.03 78 ALA A CA 1
ATOM 587 C C . ALA A 1 78 ? -16.052 -2.912 3.641 1.00 36.03 78 ALA A C 1
ATOM 589 O O . ALA A 1 78 ? -16.123 -4.136 3.651 1.00 36.03 78 ALA A O 1
ATOM 590 N N . GLY A 1 79 ? -16.281 -2.197 4.751 1.00 37.03 79 GLY A N 1
ATOM 591 C CA . GLY A 1 79 ? -16.626 -2.794 6.059 1.00 37.03 79 GLY A CA 1
ATOM 592 C C . GLY A 1 79 ? -18.106 -2.707 6.459 1.00 37.03 79 GLY A C 1
ATOM 593 O O . GLY A 1 79 ? -18.494 -3.170 7.527 1.00 37.03 79 GLY A O 1
ATOM 594 N N . VAL A 1 80 ? -18.946 -2.112 5.617 1.00 38.78 80 VAL A N 1
ATOM 595 C CA . VAL A 1 80 ? -20.409 -2.178 5.716 1.00 38.78 80 VAL A CA 1
ATOM 596 C C . VAL A 1 80 ? -20.844 -2.968 4.497 1.00 38.78 80 VAL A C 1
ATOM 598 O O . VAL A 1 80 ? -20.250 -2.786 3.435 1.00 38.78 80 VAL A O 1
ATOM 601 N N . ALA A 1 81 ? -21.838 -3.846 4.620 1.00 40.38 81 ALA A N 1
ATOM 602 C CA . ALA A 1 81 ? -22.533 -4.401 3.464 1.00 40.38 81 ALA A CA 1
ATOM 603 C C . ALA A 1 81 ? -22.679 -3.307 2.391 1.00 40.38 81 ALA A C 1
ATOM 605 O O . ALA A 1 81 ? -23.344 -2.314 2.656 1.00 40.38 81 ALA A O 1
ATOM 606 N N . ASN A 1 82 ? -21.952 -3.447 1.275 1.00 46.12 82 ASN A N 1
ATOM 607 C CA . ASN A 1 82 ? -21.963 -2.585 0.093 1.00 46.12 82 ASN A CA 1
ATOM 608 C C . ASN A 1 82 ? -22.701 -1.233 0.287 1.00 46.12 82 ASN A C 1
ATOM 610 O O . ASN A 1 82 ? -23.910 -1.183 0.045 1.00 46.12 82 ASN A O 1
ATOM 614 N N . PRO A 1 83 ? -22.032 -0.119 0.657 1.00 49.78 83 PRO A N 1
ATOM 615 C CA . PRO A 1 83 ? -22.691 1.192 0.722 1.00 49.78 83 PRO A CA 1
ATOM 616 C C . PRO A 1 83 ? -23.226 1.684 -0.635 1.00 49.78 83 PRO A C 1
ATOM 618 O O . PRO A 1 83 ? -23.844 2.740 -0.719 1.00 49.78 83 PRO A O 1
ATOM 621 N N . THR A 1 84 ? -23.015 0.932 -1.711 1.00 50.59 84 THR A N 1
ATOM 622 C CA . THR A 1 84 ? -23.375 1.279 -3.086 1.00 50.59 84 THR A CA 1
ATOM 623 C C . THR A 1 84 ? -24.499 0.395 -3.635 1.00 50.59 84 THR A C 1
ATOM 625 O O . THR A 1 84 ? -24.420 -0.109 -4.752 1.00 50.59 84 THR A O 1
ATOM 628 N N . ALA A 1 85 ? -25.577 0.226 -2.864 1.00 51.09 85 ALA A N 1
ATOM 629 C CA . ALA A 1 85 ? -26.897 -0.100 -3.421 1.00 51.09 85 ALA A CA 1
ATOM 630 C C . ALA A 1 85 ? -27.937 1.014 -3.204 1.00 51.09 85 ALA A C 1
ATOM 632 O O . ALA A 1 85 ? -28.900 1.062 -3.961 1.00 51.09 85 ALA A O 1
ATOM 633 N N . ASP A 1 86 ? -27.744 1.915 -2.227 1.00 63.53 86 ASP A N 1
ATOM 634 C CA . ASP A 1 86 ? -28.613 3.081 -2.018 1.00 63.53 86 ASP A CA 1
ATOM 635 C C . ASP A 1 86 ? -28.037 4.310 -2.752 1.00 63.53 86 ASP A C 1
ATOM 637 O O . ASP A 1 86 ? -27.035 4.891 -2.307 1.00 63.53 86 ASP A O 1
ATOM 641 N N . PRO A 1 87 ? -28.651 4.740 -3.874 1.00 75.19 87 PRO A N 1
ATOM 642 C CA . PRO A 1 87 ? -28.192 5.899 -4.634 1.00 75.19 87 PRO A CA 1
ATOM 643 C C . PRO A 1 87 ? -28.151 7.181 -3.794 1.00 75.19 87 PRO A C 1
ATOM 645 O O . PRO A 1 87 ? -27.291 8.034 -4.012 1.00 75.19 87 PRO A O 1
ATOM 648 N N . ARG A 1 88 ? -29.037 7.300 -2.797 1.00 79.38 88 ARG A N 1
ATOM 649 C CA . ARG A 1 88 ? -29.143 8.485 -1.943 1.00 79.38 88 ARG A CA 1
ATOM 650 C C . ARG A 1 88 ? -27.942 8.618 -1.015 1.00 79.38 88 ARG A C 1
ATOM 652 O O . ARG A 1 88 ? -27.432 9.720 -0.827 1.00 79.38 88 ARG A O 1
ATOM 659 N N . LEU A 1 89 ? -27.464 7.507 -0.456 1.00 76.88 89 LEU A N 1
ATOM 660 C CA . LEU A 1 89 ? -26.296 7.510 0.424 1.00 76.88 89 LEU A CA 1
ATOM 661 C C . LEU A 1 89 ? -25.035 7.945 -0.333 1.00 76.88 89 LEU A C 1
ATOM 663 O O . LEU A 1 89 ? -24.268 8.777 0.152 1.00 76.88 89 LEU A O 1
ATOM 667 N N . CYS A 1 90 ? -24.863 7.446 -1.558 1.00 71.00 90 CYS A N 1
ATOM 668 C CA . CYS A 1 90 ? -23.751 7.832 -2.427 1.00 71.00 90 CYS A CA 1
ATOM 669 C C . CYS A 1 90 ? -23.751 9.330 -2.744 1.00 71.00 90 CYS A C 1
ATOM 671 O O . CYS A 1 90 ? -22.694 9.958 -2.823 1.00 71.00 90 CYS A O 1
ATOM 673 N N . GLU A 1 91 ? -24.934 9.906 -2.942 1.00 78.25 91 GLU A N 1
ATOM 674 C CA . GLU A 1 91 ? -25.089 11.325 -3.233 1.00 78.25 91 GLU A CA 1
ATOM 675 C C . GLU A 1 91 ? -24.765 12.201 -2.016 1.00 78.25 91 GLU A C 1
ATOM 677 O O . GLU A 1 91 ? -24.037 13.184 -2.146 1.00 78.25 91 GLU A O 1
ATOM 682 N N . LEU A 1 92 ? -25.192 11.794 -0.818 1.00 83.00 92 LEU A N 1
ATOM 683 C CA . LEU A 1 92 ? -24.862 12.495 0.427 1.00 83.00 92 LEU A CA 1
ATOM 684 C C . LEU A 1 92 ? -23.355 12.486 0.723 1.00 83.00 92 LEU A C 1
ATOM 686 O O . LEU A 1 92 ? -22.794 13.522 1.082 1.00 83.00 92 LEU A O 1
ATOM 690 N N . ILE A 1 93 ? -22.678 11.351 0.509 1.00 78.94 93 ILE A N 1
ATOM 691 C CA . ILE A 1 93 ? -21.223 11.232 0.708 1.00 78.94 93 ILE A CA 1
ATOM 692 C C . ILE A 1 93 ? -20.459 12.210 -0.197 1.00 78.94 93 ILE A C 1
ATOM 694 O O . ILE A 1 93 ? -19.503 12.842 0.249 1.00 78.94 93 ILE A O 1
ATOM 698 N N . LYS A 1 94 ? -20.895 12.392 -1.453 1.00 79.31 94 LYS A N 1
ATOM 699 C CA . LYS A 1 94 ? -20.272 13.346 -2.392 1.00 79.31 94 LYS A CA 1
ATOM 700 C C . LYS A 1 94 ? -20.447 14.804 -1.970 1.00 79.31 94 LYS A C 1
ATOM 702 O O . LYS A 1 94 ? -19.612 15.638 -2.309 1.00 79.31 94 LYS A O 1
ATOM 707 N N . GLN A 1 95 ? -21.533 15.119 -1.269 1.00 85.56 95 GLN A N 1
ATOM 708 C CA . GLN A 1 95 ? -21.834 16.482 -0.832 1.00 85.56 95 GLN A CA 1
ATOM 709 C C . GLN A 1 95 ? -21.098 16.854 0.459 1.00 85.56 95 GLN A C 1
ATOM 711 O O . GLN A 1 95 ? -20.735 18.018 0.622 1.00 85.56 95 GLN A O 1
ATOM 716 N N . TYR A 1 96 ? -20.813 15.881 1.332 1.00 86.81 96 TYR A N 1
ATOM 717 C CA . TYR A 1 96 ? -20.187 16.090 2.644 1.00 86.81 96 TYR A CA 1
ATOM 718 C C . TYR A 1 96 ? -18.940 17.006 2.654 1.00 86.81 96 TYR A C 1
ATOM 720 O O . TYR A 1 96 ? -18.873 17.895 3.505 1.00 86.81 96 TYR A O 1
ATOM 728 N N . PRO A 1 97 ? -17.972 16.894 1.717 1.00 86.25 97 PRO A N 1
ATOM 729 C CA . PRO A 1 97 ? -16.784 17.755 1.712 1.00 86.25 97 PRO A CA 1
ATOM 730 C C . PRO A 1 97 ? -17.103 19.247 1.548 1.00 86.25 97 PRO A C 1
ATOM 732 O O . PRO A 1 97 ? -16.383 20.090 2.083 1.00 86.25 97 PRO A O 1
ATOM 735 N N . ASN A 1 98 ? -18.196 19.558 0.846 1.00 88.75 98 ASN A N 1
ATOM 736 C CA . ASN A 1 98 ? -18.610 20.916 0.494 1.00 88.75 98 ASN A CA 1
ATOM 737 C C . ASN A 1 98 ? -19.572 21.545 1.520 1.00 88.75 98 ASN A C 1
ATOM 739 O O . ASN A 1 98 ? -20.037 22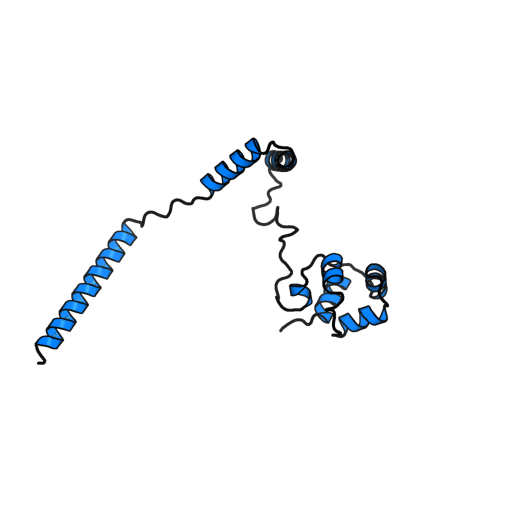.665 1.312 1.00 88.75 98 ASN A O 1
ATOM 743 N N . LEU A 1 99 ? -19.901 20.843 2.611 1.00 87.44 99 LEU A N 1
ATOM 744 C CA . LEU A 1 99 ? -20.739 21.383 3.685 1.00 87.44 99 LEU A CA 1
ATOM 745 C C . LEU A 1 99 ? -19.982 22.419 4.530 1.00 87.44 99 LEU A C 1
ATOM 747 O O . LEU A 1 99 ? -18.755 22.383 4.638 1.00 87.44 99 LEU A O 1
ATOM 751 N N . SER A 1 100 ? -20.728 23.316 5.184 1.00 91.75 100 SER A N 1
ATOM 752 C CA . SER A 1 100 ? -20.159 24.227 6.177 1.00 91.75 100 SER A CA 1
ATOM 753 C C . SER A 1 100 ? -19.636 23.463 7.395 1.00 91.75 100 SER A C 1
ATOM 755 O O . SER A 1 100 ? -20.159 22.410 7.762 1.00 91.75 100 SER A O 1
ATOM 757 N N . GLU A 1 101 ? -18.650 24.037 8.082 1.00 87.81 101 GLU A N 1
ATOM 758 C CA . GLU A 1 101 ? -18.076 23.451 9.303 1.00 87.81 101 GLU A CA 1
ATOM 759 C C . GLU A 1 101 ? -19.128 23.239 10.401 1.00 87.81 101 GLU A C 1
ATOM 761 O O . GLU A 1 101 ? -19.115 22.229 11.099 1.00 87.81 101 GLU A O 1
ATOM 766 N N . THR A 1 102 ? -20.117 24.134 10.491 1.00 85.81 102 THR A N 1
ATOM 767 C CA . THR A 1 102 ? -21.265 23.970 11.392 1.00 85.81 102 THR A CA 1
ATOM 768 C C . THR A 1 102 ? -22.110 22.746 11.046 1.00 85.81 102 THR A C 1
ATOM 770 O O . THR A 1 102 ? -22.546 22.036 11.944 1.00 85.81 102 THR A O 1
ATOM 773 N N . ALA A 1 103 ? -22.329 22.466 9.760 1.00 86.06 103 ALA A N 1
ATOM 774 C CA . ALA A 1 103 ? -23.136 21.334 9.323 1.00 86.06 103 ALA A CA 1
ATOM 775 C C . ALA A 1 103 ? -22.397 20.002 9.518 1.00 86.06 103 ALA A C 1
ATOM 777 O O . ALA A 1 103 ? -23.003 19.032 9.969 1.00 86.06 103 ALA A O 1
ATOM 778 N N . LYS A 1 104 ? -21.085 19.968 9.254 1.00 88.12 104 LYS A N 1
ATOM 779 C CA . LYS A 1 104 ? -20.234 18.803 9.543 1.00 88.12 104 LYS A CA 1
ATOM 780 C C . LYS A 1 104 ? -20.227 18.478 11.038 1.00 88.12 104 LYS A C 1
ATOM 782 O O . LYS A 1 104 ? -20.515 17.347 11.406 1.00 88.12 104 LYS A O 1
ATOM 787 N N . ALA A 1 105 ? -20.048 19.487 11.895 1.00 85.62 105 ALA A N 1
ATOM 788 C CA . ALA A 1 105 ? -20.066 19.310 13.349 1.00 85.62 105 ALA A CA 1
ATOM 789 C C . ALA A 1 105 ? -21.396 18.737 13.874 1.00 85.62 105 ALA A C 1
ATOM 791 O O . ALA A 1 105 ? -21.406 17.912 14.786 1.00 85.62 105 ALA A O 1
ATOM 792 N N . VAL A 1 106 ? -22.528 19.144 13.287 1.00 89.69 106 VAL A N 1
ATOM 793 C CA . VAL A 1 106 ? -23.847 18.581 13.622 1.00 89.69 106 VAL A CA 1
ATOM 794 C C . VAL A 1 106 ? -23.926 17.106 13.225 1.00 89.69 106 VAL A C 1
ATOM 796 O O . VAL A 1 106 ? -24.394 16.290 14.016 1.00 89.69 106 VAL A O 1
ATOM 799 N N . ILE A 1 107 ? -23.449 16.750 12.029 1.00 88.12 107 ILE A N 1
ATOM 800 C CA . ILE A 1 107 ? -23.435 15.361 11.547 1.00 88.12 107 ILE A CA 1
ATOM 801 C C . ILE A 1 107 ? -22.534 14.492 12.430 1.00 88.12 107 ILE A C 1
ATOM 803 O O . ILE A 1 107 ? -22.970 13.430 12.872 1.00 88.12 107 ILE A O 1
ATOM 807 N N . ASP A 1 108 ? -21.329 14.960 12.754 1.00 86.62 108 ASP A N 1
ATOM 808 C CA . ASP A 1 108 ? -20.402 14.264 13.650 1.00 86.62 108 ASP A CA 1
ATOM 809 C C . ASP A 1 108 ? -21.019 14.051 15.037 1.00 86.62 108 ASP A C 1
ATOM 811 O O . ASP A 1 108 ? -20.929 12.958 15.603 1.00 86.62 108 ASP A O 1
ATOM 815 N N . GLY A 1 109 ? -21.724 15.063 15.554 1.00 85.25 109 GLY A N 1
ATOM 816 C CA . GLY A 1 109 ? -22.484 14.970 16.797 1.00 85.25 109 GLY A CA 1
ATOM 817 C C . GLY A 1 109 ? -23.564 13.888 16.743 1.00 85.25 109 GLY A C 1
ATOM 818 O O . GLY A 1 109 ? -23.609 13.020 17.611 1.00 85.25 109 GLY A O 1
ATOM 819 N N . VAL A 1 110 ? -24.395 13.879 15.698 1.00 82.25 110 VAL A N 1
ATOM 820 C CA . VAL A 1 110 ? -25.456 12.871 15.514 1.00 82.25 110 VAL A CA 1
ATOM 821 C C . VAL A 1 110 ? -24.874 11.458 15.376 1.00 82.25 110 VAL A C 1
ATOM 823 O O . VAL A 1 110 ? -25.396 10.512 15.968 1.00 82.25 110 VAL A O 1
ATOM 826 N N . VAL A 1 111 ? -23.762 11.297 14.652 1.00 83.69 111 VAL A N 1
ATOM 827 C CA . VAL A 1 111 ? -23.072 10.006 14.504 1.00 83.69 111 VAL A CA 1
ATOM 828 C C . VAL A 1 111 ? -22.492 9.535 15.838 1.00 83.69 111 VAL A C 1
ATOM 830 O O . VAL A 1 111 ? -22.629 8.359 16.181 1.00 83.69 111 VAL A O 1
ATOM 833 N N . ALA A 1 112 ? -21.879 10.429 16.615 1.00 78.00 112 ALA A N 1
ATOM 834 C CA . ALA A 1 112 ? -21.374 10.114 17.948 1.00 78.00 112 ALA A CA 1
ATOM 835 C C . ALA A 1 112 ? -22.508 9.695 18.897 1.00 78.00 112 ALA A C 1
ATOM 837 O O . ALA A 1 112 ? -22.377 8.696 19.607 1.00 78.00 112 ALA A O 1
ATOM 838 N N . MET A 1 113 ? -23.648 10.393 18.845 1.00 72.88 113 MET A N 1
ATOM 839 C CA . MET A 1 113 ? -24.851 10.042 19.606 1.00 72.88 113 MET A CA 1
ATOM 840 C C . MET A 1 113 ? -25.411 8.671 19.210 1.00 72.88 113 MET A C 1
ATOM 842 O O . MET A 1 113 ? -25.866 7.932 20.075 1.00 72.88 113 MET A O 1
ATOM 846 N N . SER A 1 114 ? -25.335 8.295 17.930 1.00 73.50 114 SER A N 1
ATOM 847 C CA . SER A 1 114 ? -25.777 6.977 17.454 1.00 73.50 114 SER A CA 1
ATOM 848 C C . SER A 1 114 ? -24.804 5.836 17.787 1.00 73.50 114 SER A C 1
ATOM 850 O O . SER A 1 114 ? -25.228 4.682 17.823 1.00 73.50 114 SER A O 1
ATOM 852 N N . LYS A 1 115 ? -23.508 6.122 17.985 1.00 63.19 115 LYS A N 1
ATOM 853 C CA . LYS A 1 115 ? -22.462 5.130 18.317 1.00 63.19 115 LYS A CA 1
ATOM 854 C C . LYS A 1 115 ? -22.320 4.870 19.815 1.00 63.19 115 LYS A C 1
ATOM 856 O O . LYS A 1 115 ? -21.691 3.884 20.200 1.00 63.19 115 LYS A O 1
ATOM 861 N N . ALA A 1 116 ? -22.888 5.730 20.656 1.00 57.47 116 ALA A N 1
ATOM 862 C CA . ALA A 1 116 ? -23.038 5.451 22.072 1.00 57.47 116 ALA A CA 1
ATOM 863 C C . ALA A 1 116 ? -24.008 4.272 22.231 1.00 57.47 116 ALA A C 1
ATOM 865 O O . ALA A 1 116 ? -25.225 4.446 22.249 1.00 57.47 116 ALA A O 1
ATOM 866 N N . GLN A 1 117 ? -23.475 3.051 22.317 1.00 46.66 117 GLN A N 1
ATOM 867 C CA . GLN A 1 117 ? -24.274 1.928 22.790 1.00 46.66 117 GLN A CA 1
ATOM 868 C C . GLN A 1 117 ? -24.838 2.294 24.169 1.00 46.66 117 GLN A C 1
ATOM 870 O O . GLN A 1 117 ? -24.102 2.889 24.970 1.00 46.66 117 GLN A O 1
ATOM 875 N N . PRO A 1 118 ? -26.096 1.943 24.501 1.00 47.72 118 PRO A N 1
ATOM 876 C CA . PRO A 1 118 ? -26.455 1.887 25.905 1.00 47.72 118 PRO A CA 1
ATOM 877 C C . PRO A 1 118 ? -25.431 0.946 26.540 1.00 47.72 118 PRO A C 1
ATOM 879 O O . PRO A 1 118 ? -25.321 -0.207 26.123 1.00 47.72 118 PRO A O 1
ATOM 882 N N . LYS A 1 119 ? -24.623 1.442 27.491 1.00 46.38 119 LYS A N 1
ATOM 883 C CA . LYS A 1 119 ? -23.912 0.555 28.419 1.00 46.38 119 LYS A CA 1
ATOM 884 C C . LYS A 1 119 ? -24.986 -0.415 28.886 1.00 46.38 119 LYS A C 1
ATOM 886 O O . LYS A 1 119 ? -25.962 0.060 29.459 1.00 46.38 119 LYS A O 1
ATOM 891 N N . SER A 1 120 ? -24.877 -1.691 28.524 1.00 49.59 120 SER A N 1
ATOM 892 C CA . SER A 1 120 ? -25.870 -2.696 28.878 1.00 49.59 120 SER A CA 1
ATOM 893 C C . SER A 1 120 ? -26.131 -2.549 30.371 1.00 49.59 120 SER A C 1
ATOM 895 O O . SER A 1 120 ? -25.225 -2.794 31.171 1.00 49.59 120 SER A O 1
ATOM 897 N N . GLU A 1 121 ? -27.317 -2.062 30.750 1.00 51.81 121 GLU A N 1
ATOM 898 C CA . GLU A 1 121 ? -27.773 -2.227 32.122 1.00 51.81 121 GLU A CA 1
ATOM 899 C C . GLU A 1 121 ? -27.606 -3.717 32.413 1.00 51.81 121 GLU A C 1
ATOM 901 O O . GLU A 1 121 ? -28.059 -4.526 31.593 1.00 51.81 121 GLU A O 1
ATOM 906 N N . PRO A 1 122 ? -26.883 -4.093 33.485 1.00 56.06 122 PRO A N 1
ATOM 907 C CA . PRO A 1 122 ? -26.687 -5.497 33.790 1.00 56.06 122 PRO A CA 1
ATOM 908 C C . PRO A 1 122 ? -28.069 -6.132 33.826 1.00 56.06 122 PRO A C 1
ATOM 910 O O . PRO A 1 122 ? -28.975 -5.630 34.500 1.00 56.06 122 PRO A O 1
ATOM 913 N N . THR A 1 123 ? -28.262 -7.190 33.044 1.00 66.50 123 THR A N 1
ATOM 914 C CA . THR A 1 123 ? -29.566 -7.849 33.015 1.00 66.50 123 THR A CA 1
ATOM 915 C C . THR A 1 123 ? -29.919 -8.298 34.430 1.00 66.50 123 THR A C 1
ATOM 917 O O . THR A 1 123 ? -29.044 -8.623 35.234 1.00 66.50 123 THR A O 1
ATOM 920 N N . VAL A 1 124 ? -31.212 -8.342 34.767 1.00 67.44 124 VAL A N 1
ATOM 921 C CA . VAL A 1 124 ? -31.665 -8.791 36.099 1.00 67.44 124 VAL A CA 1
ATOM 922 C C . VAL A 1 124 ? -31.046 -10.155 36.464 1.00 67.44 124 VAL A C 1
ATOM 924 O O . VAL A 1 124 ? -30.705 -10.386 37.621 1.00 67.44 124 VAL A O 1
ATOM 927 N N . ALA A 1 125 ? -30.805 -11.018 35.469 1.00 58.97 125 ALA A N 1
ATOM 928 C CA . ALA A 1 125 ? -30.097 -12.288 35.618 1.00 58.97 125 ALA A CA 1
ATOM 929 C C . ALA A 1 125 ? -28.617 -12.137 36.036 1.00 58.97 125 ALA A C 1
ATOM 931 O O . ALA A 1 125 ? -28.171 -12.862 36.924 1.00 58.97 125 ALA A O 1
ATOM 932 N N . GLU A 1 126 ? -27.870 -11.186 35.467 1.00 67.12 126 GLU A N 1
ATOM 933 C CA . GLU A 1 126 ? -26.480 -10.885 35.856 1.00 67.12 126 GLU A CA 1
ATOM 934 C C . GLU A 1 126 ? -26.401 -10.258 37.252 1.00 67.12 126 GLU A C 1
ATOM 936 O O . GLU A 1 126 ? -25.536 -10.614 38.050 1.00 67.12 126 GLU A O 1
ATOM 941 N N . LEU A 1 127 ? -27.345 -9.373 37.591 1.00 68.00 127 LEU A N 1
ATOM 942 C CA . LEU A 1 127 ? -27.458 -8.784 38.930 1.00 68.00 127 LEU A CA 1
ATOM 943 C C . LEU A 1 127 ? -27.733 -9.842 40.006 1.00 68.00 127 LEU A C 1
ATOM 945 O O . LEU A 1 127 ? -27.157 -9.779 41.094 1.00 68.00 127 LEU A O 1
ATOM 949 N N . ILE A 1 128 ? -28.605 -10.810 39.716 1.00 73.50 128 ILE A N 1
ATOM 950 C CA . ILE A 1 128 ? -28.894 -11.925 40.625 1.00 73.50 128 ILE A CA 1
ATOM 951 C C . ILE A 1 128 ? -27.689 -12.869 40.706 1.00 73.50 128 ILE A C 1
ATOM 953 O O . ILE A 1 128 ? -27.292 -13.239 41.810 1.00 73.50 128 ILE A O 1
ATOM 957 N N . GLY A 1 129 ? -27.074 -13.209 39.569 1.00 73.81 129 GLY A N 1
ATOM 958 C CA . GLY A 1 129 ? -25.900 -14.083 39.511 1.00 73.81 129 GLY A CA 1
ATOM 959 C C . GLY A 1 129 ? -24.733 -13.549 40.340 1.00 73.81 129 GLY A C 1
ATOM 960 O O . GLY A 1 129 ? -24.201 -14.270 41.184 1.00 73.81 129 GLY A O 1
ATOM 961 N N . ASN A 1 130 ? -24.406 -12.264 40.182 1.00 75.62 130 ASN A N 1
ATOM 962 C CA . ASN A 1 130 ? -23.320 -11.624 40.924 1.00 75.62 130 ASN A CA 1
ATOM 963 C C . ASN A 1 130 ? -23.613 -11.563 42.431 1.00 75.62 130 ASN A C 1
ATOM 965 O O . ASN A 1 130 ? -22.751 -11.905 43.233 1.00 75.62 130 ASN A O 1
ATOM 969 N N . LYS A 1 131 ? -24.853 -11.241 42.834 1.00 82.50 131 LYS A N 1
ATOM 970 C CA . LYS A 1 131 ? -25.240 -11.238 44.258 1.00 82.50 131 LYS A CA 1
ATOM 971 C C . LYS A 1 131 ? -25.170 -12.624 44.905 1.00 82.50 131 LYS A C 1
ATOM 973 O O . LYS A 1 131 ? -24.802 -12.724 46.074 1.00 82.50 131 LYS A O 1
ATOM 978 N N . ILE A 1 132 ? -25.533 -13.684 44.177 1.00 78.88 132 ILE A N 1
ATOM 979 C CA . ILE A 1 132 ? -25.447 -15.068 44.675 1.00 78.88 132 ILE A CA 1
ATOM 980 C C . ILE A 1 132 ? -23.981 -15.499 44.810 1.00 78.88 132 ILE A C 1
ATOM 982 O O . ILE A 1 132 ? -23.614 -16.083 45.830 1.00 78.88 132 ILE A O 1
ATOM 986 N N . LEU A 1 133 ? -23.142 -15.181 43.819 1.00 73.62 133 LEU A N 1
ATOM 987 C CA . LEU A 1 133 ? -21.698 -15.433 43.864 1.00 73.62 133 LEU A CA 1
ATOM 988 C C . LEU A 1 133 ? -21.042 -14.730 45.058 1.00 73.62 133 LEU A C 1
ATOM 990 O O . LEU A 1 133 ? -20.352 -15.385 45.839 1.00 73.62 133 LEU A O 1
ATOM 994 N N . ASP A 1 134 ? -21.328 -13.444 45.260 1.00 82.62 134 ASP A N 1
ATOM 995 C CA . ASP A 1 134 ? -20.787 -12.665 46.378 1.00 82.62 134 ASP A CA 1
ATOM 996 C C . ASP A 1 134 ? -21.206 -13.245 47.737 1.00 82.62 134 ASP A C 1
ATOM 998 O O . ASP A 1 134 ? -20.376 -13.415 48.635 1.00 82.62 134 ASP A O 1
ATOM 1002 N N . ALA A 1 135 ? -22.483 -13.613 47.889 1.00 83.75 135 ALA A N 1
ATOM 1003 C CA . ALA A 1 135 ? -22.983 -14.243 49.109 1.00 83.75 135 ALA A CA 1
ATOM 1004 C C . ALA A 1 135 ? -22.317 -15.607 49.371 1.00 83.75 135 ALA A C 1
ATOM 1006 O O . ALA A 1 135 ? -21.969 -15.916 50.514 1.00 83.75 135 ALA A O 1
ATOM 1007 N N . SER A 1 136 ? -22.089 -16.403 48.321 1.00 78.06 136 SER A N 1
ATOM 1008 C CA . SER A 1 136 ? -21.407 -17.697 48.420 1.00 78.06 136 SER A CA 1
ATOM 1009 C C . SER A 1 136 ? -19.945 -17.541 48.843 1.00 78.06 136 SER A C 1
ATOM 1011 O O . SER A 1 136 ? -19.465 -18.296 49.689 1.00 78.06 136 SER A O 1
ATOM 1013 N N .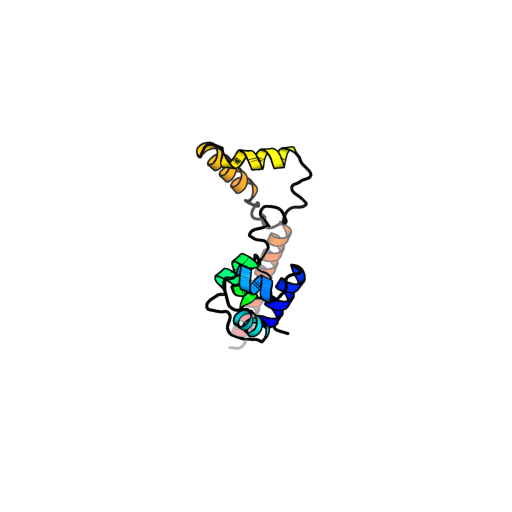 VAL A 1 137 ? -19.235 -16.551 48.294 1.00 85.00 137 VAL A N 1
ATOM 1014 C CA . VAL A 1 137 ? -17.839 -16.266 48.656 1.00 85.00 137 VAL A CA 1
ATOM 1015 C C . VAL A 1 137 ? -17.738 -15.821 50.115 1.00 85.00 137 VAL A C 1
ATOM 1017 O O . VAL A 1 137 ? -16.890 -16.326 50.852 1.00 85.00 137 VAL A O 1
ATOM 1020 N N . GLN A 1 138 ? -18.634 -14.944 50.574 1.00 84.81 138 GLN A N 1
ATOM 1021 C CA . GLN A 1 138 ? -18.658 -14.504 51.972 1.00 84.81 138 GLN A CA 1
ATOM 1022 C C . GLN A 1 138 ? -18.990 -15.642 52.944 1.00 84.81 138 GLN A C 1
ATOM 1024 O O . GLN A 1 138 ? -18.401 -15.722 54.025 1.00 84.81 138 GLN A O 1
ATOM 1029 N N . ALA A 1 139 ? -19.910 -16.537 52.575 1.00 84.56 139 ALA A N 1
ATOM 1030 C CA . ALA A 1 139 ? -20.219 -17.718 53.375 1.00 84.56 139 ALA A CA 1
ATOM 1031 C C . ALA A 1 139 ? -18.992 -18.635 53.501 1.00 84.56 139 ALA A C 1
ATOM 1033 O O . ALA A 1 139 ? -18.642 -19.037 54.611 1.00 84.56 139 ALA A O 1
ATOM 1034 N N . GLN A 1 140 ? -18.280 -18.883 52.397 1.00 80.75 140 GLN A N 1
ATOM 1035 C CA . GLN A 1 140 ? -17.060 -19.692 52.401 1.00 80.75 140 GLN A CA 1
ATOM 1036 C C . GLN A 1 140 ? -15.943 -19.055 53.242 1.00 80.75 140 GLN A C 1
ATOM 1038 O O . GLN A 1 140 ? -15.256 -19.748 53.989 1.00 80.75 140 GLN A O 1
ATOM 1043 N N . GLN A 1 141 ? -15.784 -17.730 53.173 1.00 85.50 141 GLN A N 1
ATOM 1044 C CA . GLN A 1 141 ? -14.818 -16.998 53.997 1.00 85.50 141 GLN A CA 1
ATOM 1045 C C . GLN A 1 141 ? -15.137 -17.105 55.493 1.00 85.50 141 GLN A C 1
ATOM 1047 O O . GLN A 1 141 ? -14.228 -17.330 56.287 1.00 85.50 141 GLN A O 1
ATOM 10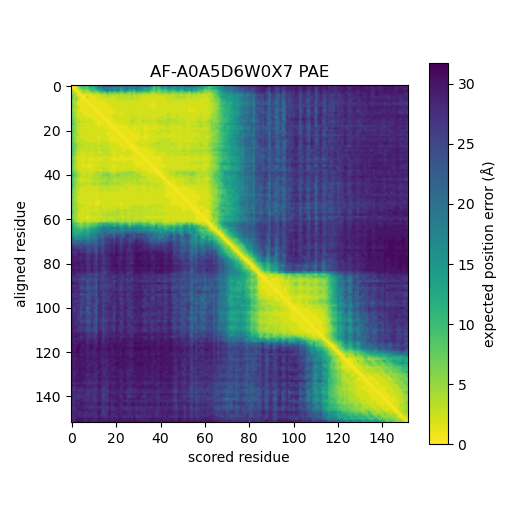52 N N . LYS A 1 142 ? -16.413 -16.998 55.887 1.00 87.38 142 LYS A N 1
ATOM 1053 C CA . LYS A 1 142 ? -16.831 -17.172 57.289 1.00 87.38 142 LYS A CA 1
ATOM 1054 C C . LYS A 1 142 ? -16.585 -18.588 57.797 1.00 87.38 142 LYS A C 1
ATOM 1056 O O . LYS A 1 142 ? -16.063 -18.746 58.893 1.00 87.38 142 LYS A O 1
ATOM 1061 N N . VAL A 1 143 ? -16.906 -19.601 56.993 1.00 83.88 143 VAL A N 1
ATOM 1062 C CA . VAL A 1 143 ? -16.627 -21.005 57.332 1.00 83.88 143 VAL A CA 1
ATOM 1063 C C . VAL A 1 143 ? -15.126 -21.220 57.525 1.00 83.88 143 VAL A C 1
ATOM 1065 O O . VAL A 1 143 ? -14.715 -21.800 58.525 1.00 83.88 143 VAL A O 1
ATOM 1068 N N . ASN A 1 144 ? -14.299 -20.683 56.626 1.00 83.06 144 ASN A N 1
ATOM 1069 C CA . ASN A 1 144 ? -12.847 -20.779 56.748 1.00 83.06 144 ASN A CA 1
ATOM 1070 C C . ASN A 1 144 ? -12.311 -20.064 58.003 1.00 83.06 144 ASN A C 1
ATOM 1072 O O . ASN A 1 144 ? -11.361 -20.557 58.602 1.00 83.06 144 ASN A O 1
ATOM 1076 N N . MET A 1 145 ? -12.908 -18.939 58.417 1.00 79.94 145 MET A N 1
ATOM 1077 C CA . MET A 1 145 ? -12.532 -18.249 59.659 1.00 79.94 145 MET A CA 1
ATOM 1078 C C . MET A 1 145 ? -12.881 -19.073 60.905 1.00 79.94 145 MET A C 1
ATOM 1080 O O . MET A 1 145 ? -12.033 -19.223 61.776 1.00 79.94 145 MET A O 1
ATOM 1084 N N . ILE A 1 146 ?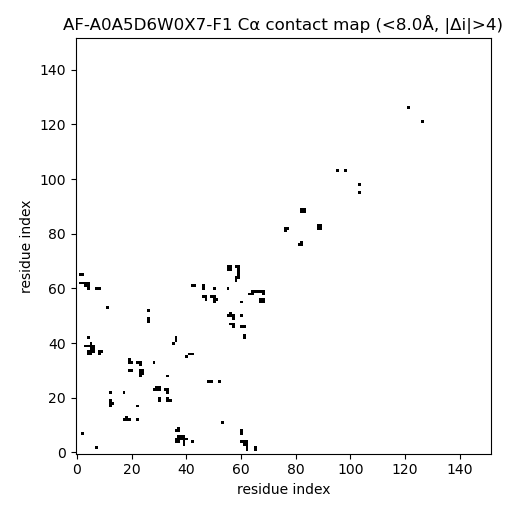 -14.069 -19.682 60.953 1.00 79.06 146 ILE A N 1
ATOM 1085 C CA . ILE A 1 146 ? -14.501 -20.525 62.084 1.00 79.06 146 ILE A CA 1
ATOM 1086 C C . ILE A 1 146 ? -13.596 -21.758 62.228 1.00 79.06 146 ILE A C 1
ATOM 1088 O O . ILE A 1 146 ? -13.146 -22.074 63.324 1.00 79.06 146 ILE A O 1
ATOM 1092 N N . ILE A 1 147 ? -13.248 -22.410 61.112 1.00 76.44 147 ILE A N 1
ATOM 1093 C CA . ILE A 1 147 ? -12.331 -23.563 61.114 1.00 76.44 147 ILE A CA 1
ATOM 1094 C C . ILE A 1 147 ? -10.932 -23.175 61.631 1.00 76.44 147 ILE A C 1
ATOM 1096 O O . ILE A 1 147 ? -10.240 -24.011 62.209 1.00 76.44 147 ILE A O 1
ATOM 1100 N N . GLN A 1 148 ? -10.494 -21.926 61.434 1.00 71.00 148 GLN A N 1
ATOM 1101 C CA . GLN A 1 148 ? -9.212 -21.444 61.962 1.00 71.00 148 GLN A CA 1
ATOM 1102 C C . GLN A 1 148 ? -9.261 -21.051 63.446 1.00 71.00 148 GLN A C 1
ATOM 1104 O O . GLN A 1 148 ? -8.214 -21.071 64.091 1.00 71.00 148 GLN A O 1
ATOM 1109 N N . GLU A 1 149 ? -10.434 -20.716 63.991 1.00 67.75 149 GLU A N 1
ATOM 1110 C CA . GLU A 1 149 ? -10.615 -20.410 65.417 1.00 67.75 149 GLU A CA 1
ATOM 1111 C C . GLU A 1 149 ? -10.732 -21.673 66.284 1.00 67.75 149 GLU A C 1
ATOM 1113 O O . GLU A 1 149 ? -10.139 -21.703 67.356 1.00 67.75 149 GLU A O 1
ATOM 1118 N N . ASP A 1 150 ? -11.395 -22.734 65.806 1.00 62.12 150 ASP A N 1
ATOM 1119 C CA . ASP A 1 150 ? -11.530 -24.014 66.536 1.00 62.12 150 ASP A CA 1
ATOM 1120 C C . ASP A 1 150 ? -10.232 -24.848 66.584 1.00 62.12 150 ASP A C 1
ATOM 1122 O O . ASP A 1 150 ? -10.127 -25.810 67.344 1.00 62.12 150 ASP A O 1
ATOM 1126 N N . ASN A 1 151 ? -9.238 -24.506 65.757 1.00 55.94 151 ASN A N 1
ATOM 1127 C CA . ASN A 1 151 ? -7.961 -25.223 65.648 1.00 55.94 151 ASN A CA 1
ATOM 1128 C C . ASN A 1 151 ? -6.795 -24.483 66.348 1.00 55.94 151 ASN A C 1
ATOM 1130 O O . ASN A 1 151 ? -5.625 -24.737 66.045 1.00 55.94 151 ASN A O 1
ATOM 1134 N N . ARG A 1 152 ? -7.120 -23.538 67.242 1.00 53.69 152 ARG A N 1
ATOM 1135 C CA . ARG A 1 152 ? -6.211 -22.802 68.137 1.00 53.69 152 ARG A CA 1
ATOM 1136 C C . ARG A 1 152 ? -6.461 -23.182 69.590 1.00 53.69 152 ARG A C 1
ATOM 1138 O O . ARG A 1 152 ? -5.457 -23.206 70.335 1.00 53.69 152 ARG A O 1
#

Solvent-accessible surface area (backbone atoms only — not comparable to full-atom values): 8983 Å² total; per-residue (Å²): 131,88,65,52,43,11,58,52,50,49,52,55,34,54,75,70,72,50,52,63,58,53,52,10,59,78,68,73,49,55,45,69,58,45,52,36,27,48,72,65,39,88,48,78,93,50,30,67,59,51,14,62,74,69,72,41,36,49,47,34,49,69,48,78,37,92,55,65,45,66,55,72,90,68,49,91,54,69,90,50,87,66,62,83,76,48,70,65,57,52,52,50,62,71,47,56,83,78,51,54,72,71,56,50,52,50,50,54,48,54,52,52,61,69,65,58,66,77,76,74,72,72,48,73,68,53,56,50,49,52,52,51,50,52,52,51,53,52,51,52,52,51,52,54,50,52,60,57,60,80,75,109